Protein AF-A0A8W8JAR8-F1 (afdb_monomer)

Sequence (104 aa):
MECVCYRDVQSCPKSEEEWKEASRLNCQKNDEYHCVRDALKTKLICVCTPNIPIVGKVCAEYNIYGEVLQRRGDAYCSSCPDVYNSTDIWKCNSIDVIYHLKTK

Structure (mmCIF, N/CA/C/O backbone):
data_AF-A0A8W8JAR8-F1
#
_entry.id   AF-A0A8W8JAR8-F1
#
loop_
_atom_site.group_PDB
_atom_site.id
_atom_site.type_symbol
_atom_site.label_atom_id
_atom_site.label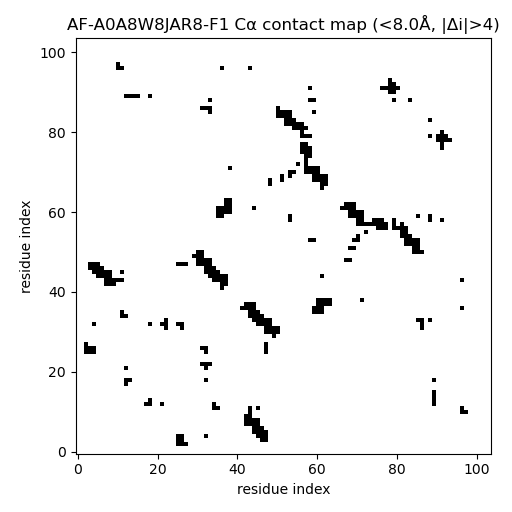_alt_id
_atom_site.label_comp_id
_atom_site.label_asym_id
_atom_site.label_entity_id
_atom_site.label_seq_id
_atom_site.pdbx_PDB_ins_code
_atom_site.Cartn_x
_atom_site.Cartn_y
_atom_site.Cartn_z
_atom_site.occupancy
_atom_site.B_iso_or_equiv
_atom_site.auth_seq_id
_atom_site.auth_comp_id
_atom_site.auth_asym_id
_atom_site.auth_atom_id
_atom_site.pdbx_PDB_model_num
ATOM 1 N N . MET A 1 1 ? -15.964 19.959 -8.617 1.00 33.91 1 MET A N 1
ATOM 2 C CA . MET A 1 1 ? -15.514 19.236 -7.411 1.00 33.91 1 MET A CA 1
ATOM 3 C C . MET A 1 1 ? -14.558 18.172 -7.911 1.00 33.91 1 MET A C 1
ATOM 5 O O . MET A 1 1 ? -15.008 17.219 -8.531 1.00 33.91 1 MET A O 1
ATOM 9 N N . GLU A 1 2 ? -13.259 18.441 -7.829 1.00 32.00 2 GLU A N 1
ATOM 10 C CA . GLU A 1 2 ? -12.220 17.582 -8.400 1.00 32.00 2 GLU A CA 1
ATOM 11 C C . GLU A 1 2 ? -11.866 16.482 -7.397 1.00 32.00 2 GLU A C 1
ATOM 13 O O . GLU A 1 2 ? -11.579 16.758 -6.233 1.00 32.00 2 GLU A O 1
ATOM 18 N N . CYS A 1 3 ? -11.927 15.232 -7.847 1.00 42.78 3 CYS A N 1
ATOM 19 C CA . CYS A 1 3 ? -11.444 14.078 -7.101 1.00 42.78 3 CYS A CA 1
ATOM 20 C C . CYS A 1 3 ? -9.928 14.025 -7.279 1.00 42.78 3 CYS A C 1
ATOM 22 O O . CYS A 1 3 ? -9.452 13.569 -8.314 1.00 42.78 3 CYS A O 1
ATOM 24 N N . VAL A 1 4 ? -9.167 14.558 -6.323 1.00 57.69 4 VAL A N 1
ATOM 25 C CA . VAL A 1 4 ? -7.706 14.635 -6.448 1.00 57.69 4 VAL A CA 1
ATOM 26 C C . VAL A 1 4 ? -7.074 13.825 -5.333 1.00 57.69 4 VAL A C 1
ATOM 28 O O . VAL A 1 4 ? -6.749 14.359 -4.275 1.00 57.69 4 VAL A O 1
ATOM 31 N N . CYS A 1 5 ? -6.904 12.521 -5.555 1.00 66.31 5 CYS A N 1
ATOM 32 C CA . CYS A 1 5 ? -6.116 11.738 -4.615 1.00 66.31 5 CYS A CA 1
ATOM 33 C C . CYS A 1 5 ? -4.621 11.911 -4.786 1.00 66.31 5 CYS A C 1
ATOM 35 O O . CYS A 1 5 ? -3.959 11.678 -3.791 1.00 66.31 5 CYS A O 1
ATOM 37 N N . TYR A 1 6 ? -4.080 12.307 -5.947 1.00 75.06 6 TYR A N 1
ATOM 38 C CA . TYR A 1 6 ? -2.628 12.469 -6.077 1.00 75.06 6 TYR A CA 1
ATOM 39 C C . TYR A 1 6 ? -2.135 13.603 -5.170 1.00 75.06 6 TYR A C 1
ATOM 41 O O . TYR A 1 6 ? -2.225 14.788 -5.500 1.00 75.06 6 TYR A O 1
ATOM 49 N N . ARG A 1 7 ? -1.653 13.225 -3.987 1.00 83.38 7 ARG A N 1
ATOM 50 C CA . ARG A 1 7 ? -1.156 14.142 -2.968 1.00 83.38 7 ARG A CA 1
ATOM 51 C C . ARG A 1 7 ? -0.133 13.432 -2.095 1.00 83.38 7 ARG A C 1
ATOM 53 O O . ARG A 1 7 ? -0.357 12.309 -1.641 1.00 83.38 7 ARG A O 1
ATOM 60 N N . ASP A 1 8 ? 0.946 14.145 -1.804 1.00 85.75 8 ASP A N 1
ATOM 61 C CA . ASP A 1 8 ? 1.897 13.758 -0.769 1.00 85.75 8 ASP A CA 1
ATOM 62 C C . ASP A 1 8 ? 1.213 13.876 0.604 1.00 85.75 8 ASP A C 1
ATOM 64 O O . ASP A 1 8 ? 0.710 14.941 0.974 1.00 85.75 8 ASP A O 1
ATOM 68 N N . VAL A 1 9 ? 1.167 12.782 1.362 1.00 83.12 9 VAL A N 1
ATOM 69 C CA . VAL A 1 9 ? 0.524 12.735 2.685 1.00 83.12 9 VAL A CA 1
ATOM 70 C C . VAL A 1 9 ? 1.543 12.468 3.786 1.00 83.12 9 VAL A C 1
ATOM 72 O O . VAL A 1 9 ? 2.572 11.836 3.568 1.00 83.12 9 VAL A O 1
ATOM 75 N N . GLN A 1 10 ? 1.262 12.950 4.996 1.00 82.56 10 GLN A N 1
ATOM 76 C CA . GLN A 1 10 ? 2.123 12.696 6.159 1.00 82.56 10 GLN A CA 1
ATOM 77 C C . GLN A 1 10 ? 1.878 11.320 6.787 1.00 82.56 10 GLN A C 1
ATOM 79 O O . GLN A 1 10 ? 2.767 10.762 7.425 1.00 82.56 10 GLN A O 1
ATOM 84 N N . SER A 1 11 ? 0.675 10.772 6.620 1.00 82.81 11 SER A N 1
ATOM 85 C CA . SER A 1 11 ? 0.295 9.473 7.163 1.00 82.81 11 SER A CA 1
ATOM 86 C C . SER A 1 11 ? -0.818 8.836 6.346 1.00 82.81 11 SER A C 1
ATOM 88 O O . SER A 1 11 ? -1.672 9.538 5.805 1.00 82.81 11 SER A O 1
ATOM 90 N N . CYS A 1 12 ? -0.832 7.506 6.330 1.00 84.31 12 CYS A N 1
ATOM 91 C CA . CYS A 1 12 ? -1.937 6.724 5.792 1.00 84.31 12 CYS A CA 1
ATOM 92 C C . CYS A 1 12 ? -2.968 6.388 6.878 1.00 84.31 12 CYS A C 1
ATOM 94 O O . CYS A 1 12 ? -2.588 6.315 8.053 1.00 84.31 12 CYS A O 1
ATOM 96 N N . PRO A 1 13 ? -4.233 6.142 6.489 1.00 84.94 13 PRO A N 1
ATOM 97 C CA . PRO A 1 13 ? -5.239 5.575 7.381 1.00 84.94 13 PRO A CA 1
ATOM 98 C C . PRO A 1 13 ? -4.753 4.268 8.018 1.00 84.94 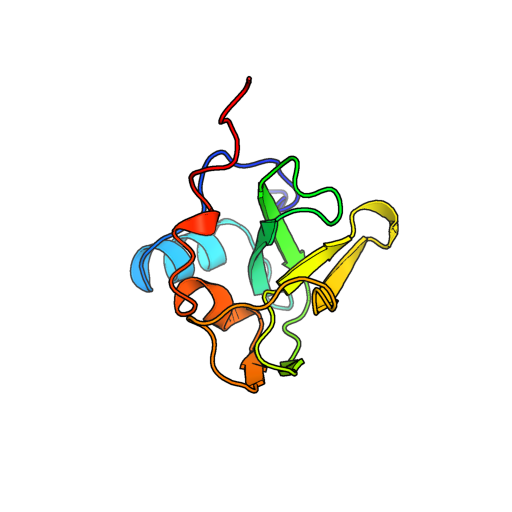13 PRO A C 1
ATOM 100 O O . PRO A 1 13 ? -4.088 3.464 7.358 1.00 84.94 13 PRO A O 1
ATOM 103 N N . LYS A 1 14 ? -5.071 4.064 9.297 1.00 80.81 14 LYS A N 1
ATOM 104 C CA . LYS A 1 14 ? -4.596 2.928 10.108 1.00 80.81 14 LYS A CA 1
ATOM 105 C C . LYS A 1 14 ? -5.703 1.974 10.539 1.00 80.81 14 LYS A C 1
ATOM 107 O O . LYS A 1 14 ? -5.401 0.931 11.116 1.00 80.81 14 LYS A O 1
ATOM 112 N N . SER A 1 15 ? -6.960 2.317 10.281 1.00 83.31 15 SER A N 1
ATOM 113 C CA . SER A 1 15 ? -8.104 1.440 10.516 1.00 83.31 15 SER A CA 1
ATOM 114 C C . SER A 1 15 ? -8.949 1.278 9.258 1.00 83.31 15 SER A C 1
ATOM 116 O O . SER A 1 15 ? -8.853 2.057 8.307 1.00 83.31 15 SER A O 1
ATOM 118 N N . GLU A 1 16 ? -9.800 0.255 9.268 1.00 85.81 16 GLU A N 1
ATOM 119 C CA . GLU A 1 16 ? -10.766 0.018 8.200 1.00 85.81 16 GLU A CA 1
ATOM 120 C C . GLU A 1 16 ? -11.728 1.202 8.042 1.00 85.81 16 GLU A C 1
ATOM 122 O O . GLU A 1 16 ? -12.076 1.580 6.924 1.00 85.81 16 GLU A O 1
ATOM 127 N N . GLU A 1 17 ? -12.145 1.804 9.156 1.00 89.56 17 GLU A N 1
ATOM 128 C CA . GLU A 1 17 ? -13.033 2.963 9.176 1.00 89.56 17 GLU A CA 1
ATOM 129 C C . GLU A 1 17 ? -12.376 4.183 8.527 1.00 89.56 17 GLU A C 1
ATOM 131 O O . GLU A 1 17 ? -12.965 4.768 7.617 1.00 89.56 17 GLU A O 1
ATOM 136 N N . GLU A 1 18 ? -11.146 4.525 8.928 1.00 87.31 18 GLU A N 1
ATOM 137 C CA . GLU A 1 18 ? -10.403 5.645 8.340 1.00 87.31 18 GLU A CA 1
ATOM 138 C C . GLU A 1 18 ? -10.143 5.407 6.842 1.00 87.31 18 GLU A C 1
ATOM 140 O O . GLU A 1 18 ? -10.213 6.337 6.038 1.00 87.31 18 GLU A O 1
ATOM 145 N N . TRP A 1 19 ? -9.881 4.157 6.441 1.00 86.75 19 TRP A N 1
ATOM 146 C CA . TRP A 1 19 ? -9.669 3.797 5.038 1.00 86.75 19 TRP A CA 1
ATOM 147 C C . TRP A 1 19 ? -10.942 3.956 4.204 1.00 86.75 19 TRP A C 1
ATOM 149 O O . TRP A 1 19 ? -10.915 4.543 3.121 1.00 86.75 19 TRP A O 1
ATOM 159 N N . LYS A 1 20 ? -12.080 3.466 4.709 1.00 87.69 20 LYS A N 1
ATOM 160 C CA . LYS A 1 20 ? -13.388 3.624 4.054 1.00 87.69 20 LYS A CA 1
ATOM 161 C C . LYS A 1 20 ? -13.777 5.092 3.938 1.00 87.69 20 LYS A C 1
ATOM 163 O O . LYS A 1 20 ? -14.290 5.508 2.898 1.00 87.69 20 LYS A O 1
ATOM 168 N N . GLU A 1 21 ? -13.530 5.877 4.984 1.00 88.69 21 GLU A N 1
ATOM 169 C CA . GLU A 1 21 ? -13.776 7.314 4.963 1.00 88.69 21 GLU A CA 1
ATOM 170 C C . GLU A 1 21 ? -12.901 8.010 3.916 1.00 88.69 21 GLU A C 1
ATOM 172 O O . GLU A 1 21 ? -13.429 8.733 3.067 1.00 88.69 21 GLU A O 1
ATOM 177 N N . ALA A 1 22 ? -11.595 7.733 3.907 1.00 84.94 22 ALA A N 1
ATOM 178 C CA . ALA A 1 22 ? -10.672 8.279 2.922 1.00 84.94 22 ALA A CA 1
ATOM 179 C C . ALA A 1 22 ? -11.051 7.878 1.485 1.00 84.94 22 ALA A C 1
ATOM 181 O O . ALA A 1 22 ? -11.023 8.726 0.592 1.00 84.94 22 ALA A O 1
ATOM 182 N N . SER A 1 23 ? -11.482 6.634 1.262 1.00 85.56 23 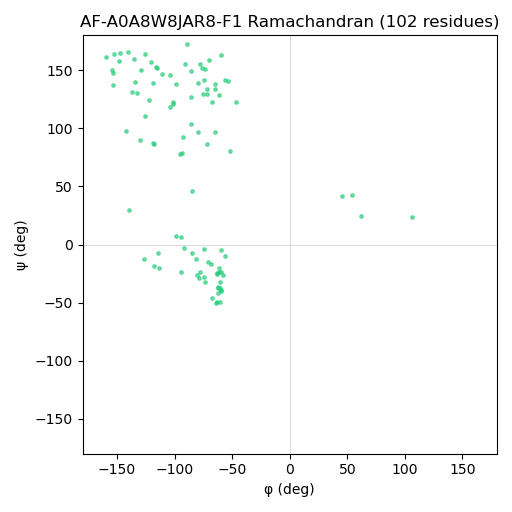SER A N 1
ATOM 183 C CA . SER A 1 23 ? -11.961 6.185 -0.049 1.00 85.56 23 SER A CA 1
ATOM 184 C C . SER A 1 23 ? -13.164 6.986 -0.528 1.00 85.56 23 SER A C 1
ATOM 186 O O . SER A 1 23 ? -13.150 7.558 -1.621 1.00 85.56 23 SER A O 1
ATOM 188 N N . ARG A 1 24 ? -14.172 7.131 0.338 1.00 83.44 24 ARG A N 1
ATOM 189 C CA . ARG A 1 24 ? -15.410 7.850 0.020 1.00 83.44 24 ARG A CA 1
ATOM 190 C C . ARG A 1 24 ? -15.175 9.327 -0.287 1.00 83.44 24 ARG A C 1
ATOM 192 O O . ARG A 1 24 ? -15.883 9.896 -1.113 1.00 83.44 24 ARG A O 1
ATOM 199 N N . LEU A 1 25 ? -14.241 9.958 0.422 1.00 80.81 25 LEU A N 1
ATOM 200 C CA . LEU A 1 25 ? -13.980 11.389 0.287 1.00 80.81 25 LEU A CA 1
ATOM 201 C C . LEU A 1 25 ? -13.144 11.729 -0.945 1.00 80.81 25 LEU A C 1
ATOM 203 O O . LEU A 1 25 ? -13.281 12.835 -1.466 1.00 80.81 25 LEU A O 1
ATOM 207 N N . ASN A 1 26 ? -12.283 10.814 -1.397 1.00 75.94 26 ASN A N 1
ATOM 208 C CA . ASN A 1 26 ? -11.243 11.180 -2.347 1.00 75.94 26 ASN A CA 1
ATOM 209 C C . ASN A 1 26 ? -11.320 10.478 -3.720 1.00 75.94 26 ASN A C 1
ATOM 211 O O . ASN A 1 26 ? -10.730 11.013 -4.660 1.00 75.94 26 ASN A O 1
ATOM 215 N N . CYS A 1 27 ? -12.043 9.354 -3.880 1.00 81.12 27 CYS A N 1
ATOM 216 C CA . CYS A 1 27 ? -12.113 8.604 -5.150 1.00 81.12 27 CYS A CA 1
ATOM 217 C C . CYS A 1 27 ? -13.500 8.550 -5.811 1.00 81.12 27 CYS A C 1
ATOM 219 O O . CYS A 1 27 ? -14.538 8.659 -5.160 1.00 81.12 27 CYS A O 1
ATOM 221 N N . GLN A 1 28 ? -13.506 8.411 -7.146 1.00 74.12 28 GLN A N 1
ATOM 222 C CA . GLN A 1 28 ? -14.712 8.225 -7.965 1.00 74.12 28 GLN A CA 1
ATOM 223 C C . GLN A 1 28 ? -15.073 6.745 -8.126 1.00 74.12 28 GLN A C 1
ATOM 225 O O . GLN A 1 28 ? -14.309 5.860 -7.773 1.00 74.12 28 GLN A O 1
ATOM 230 N N . LYS A 1 29 ? -16.238 6.480 -8.730 1.00 69.88 29 LYS A N 1
ATOM 231 C CA . LYS A 1 29 ? -16.923 5.176 -8.787 1.00 69.88 29 LYS A CA 1
ATOM 232 C C . LYS A 1 29 ? -16.153 4.009 -9.446 1.00 69.88 29 LYS A C 1
ATOM 234 O O . LYS A 1 29 ? -16.680 2.904 -9.430 1.00 69.88 29 LYS A O 1
ATOM 239 N N . ASN A 1 30 ? -14.968 4.242 -10.016 1.00 78.81 30 ASN A N 1
ATOM 240 C CA . ASN A 1 30 ? -14.174 3.237 -10.739 1.00 78.81 30 ASN A CA 1
ATOM 241 C C . ASN A 1 30 ? -12.729 3.096 -10.239 1.00 78.81 30 ASN A C 1
ATOM 243 O O . ASN A 1 30 ? -12.056 2.146 -10.632 1.00 78.81 30 ASN A O 1
ATOM 247 N N . ASP A 1 31 ? -12.263 4.026 -9.407 1.00 86.62 31 ASP A N 1
ATOM 248 C CA . ASP A 1 31 ? -10.928 3.974 -8.830 1.00 86.62 31 ASP A CA 1
ATOM 249 C C . ASP A 1 31 ? -11.034 3.703 -7.342 1.00 86.62 31 ASP A C 1
ATOM 251 O O . ASP A 1 31 ? -11.943 4.186 -6.666 1.00 86.62 31 ASP A O 1
ATOM 255 N N . GLU A 1 32 ? -10.058 2.975 -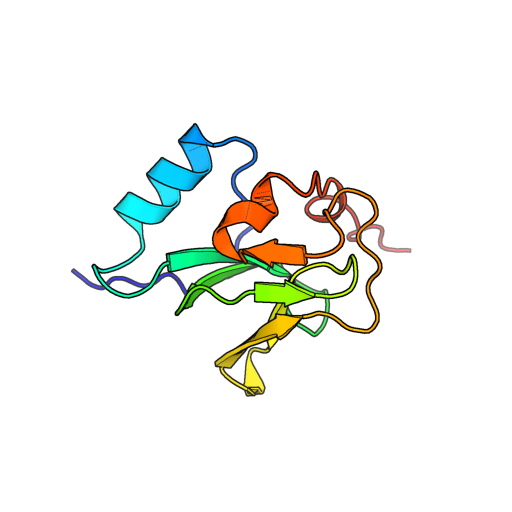6.823 1.00 89.31 32 GLU A N 1
ATOM 256 C CA . GLU A 1 32 ? -9.986 2.677 -5.408 1.00 89.31 32 GLU A CA 1
ATOM 257 C C . GLU A 1 32 ? -8.911 3.534 -4.750 1.00 89.31 32 GLU A C 1
ATOM 259 O O . GLU A 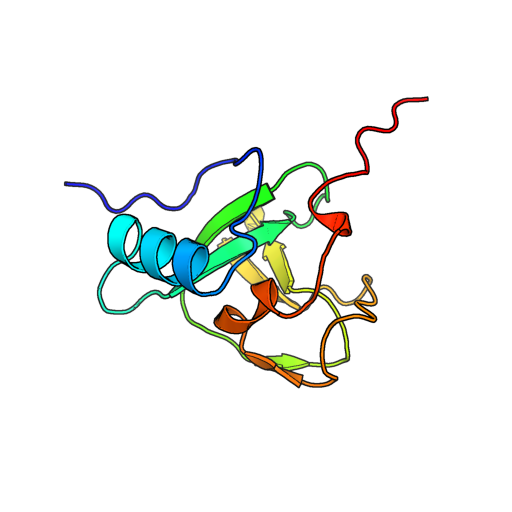1 32 ? -7.872 3.859 -5.341 1.00 89.31 32 GLU A O 1
ATOM 264 N N . TYR A 1 33 ? -9.169 3.906 -3.502 1.00 89.75 33 TYR A N 1
ATOM 265 C CA . TYR A 1 33 ? -8.220 4.660 -2.703 1.00 89.75 33 TYR A CA 1
ATOM 266 C C . TYR A 1 33 ? -7.044 3.794 -2.288 1.00 89.75 33 TYR A C 1
ATOM 268 O O . TYR A 1 33 ? -7.206 2.686 -1.773 1.00 89.75 33 TYR A O 1
ATOM 276 N N . HIS A 1 34 ? -5.857 4.361 -2.449 1.00 89.56 34 HIS A N 1
ATOM 277 C CA . HIS A 1 34 ? -4.614 3.776 -2.002 1.00 89.56 34 HIS A CA 1
ATOM 278 C C . HIS A 1 34 ? -3.782 4.833 -1.292 1.00 89.56 34 HIS A C 1
ATOM 280 O O . HIS A 1 34 ? -3.677 5.973 -1.741 1.00 89.56 34 HIS A O 1
ATOM 286 N N . CYS A 1 35 ? -3.144 4.427 -0.202 1.00 88.38 35 CYS A N 1
ATOM 287 C CA . CYS A 1 35 ? -2.094 5.191 0.445 1.00 88.38 35 CYS A CA 1
ATOM 288 C C . CYS A 1 35 ? -0.864 4.301 0.577 1.00 88.38 35 CYS A C 1
ATOM 290 O O . CYS A 1 35 ? -0.882 3.305 1.302 1.00 88.38 35 CYS A O 1
ATOM 292 N N . VAL A 1 36 ? 0.176 4.621 -0.186 1.00 87.50 36 VAL A N 1
ATOM 293 C CA . VAL A 1 36 ? 1.374 3.787 -0.342 1.00 87.50 36 VAL A CA 1
ATOM 294 C C . VAL A 1 36 ? 2.625 4.654 -0.390 1.00 87.50 36 VAL A C 1
ATOM 296 O O . VAL A 1 36 ? 2.549 5.867 -0.560 1.00 87.50 36 VAL A O 1
ATOM 299 N N . ARG A 1 37 ? 3.804 4.049 -0.242 1.00 86.31 37 ARG A N 1
ATOM 300 C CA . ARG A 1 37 ? 5.062 4.763 -0.491 1.00 86.31 37 ARG A CA 1
ATOM 301 C C . ARG A 1 37 ? 5.275 4.974 -1.987 1.00 86.31 37 ARG A C 1
ATOM 303 O O . ARG A 1 37 ? 4.849 4.156 -2.805 1.00 86.31 37 ARG A O 1
ATOM 310 N N . ASP A 1 38 ? 5.975 6.045 -2.328 1.00 86.38 38 ASP A N 1
ATOM 311 C CA . ASP A 1 38 ? 6.505 6.215 -3.673 1.00 86.38 38 ASP A CA 1
ATOM 312 C C . ASP A 1 38 ? 7.645 5.224 -3.958 1.00 86.38 38 ASP A C 1
ATOM 314 O O . ASP A 1 38 ? 8.304 4.726 -3.040 1.00 86.38 38 ASP A O 1
ATOM 318 N N . ALA A 1 39 ? 7.919 4.973 -5.239 1.00 83.69 39 ALA A N 1
ATOM 319 C CA . ALA A 1 39 ? 9.008 4.083 -5.655 1.00 83.69 39 ALA A CA 1
ATOM 320 C C . ALA A 1 39 ? 10.403 4.537 -5.162 1.00 83.69 39 ALA A C 1
ATOM 322 O O . ALA A 1 39 ? 11.309 3.715 -5.003 1.00 83.69 39 ALA A O 1
ATOM 323 N N . LEU A 1 40 ? 10.590 5.834 -4.865 1.00 80.31 40 LEU A N 1
ATOM 324 C CA . LEU A 1 40 ? 11.838 6.365 -4.295 1.00 80.31 40 LEU A CA 1
ATOM 325 C C . LEU A 1 40 ? 11.913 6.239 -2.765 1.00 80.31 40 LEU A C 1
ATOM 327 O O . LEU A 1 40 ? 12.975 6.476 -2.190 1.00 80.31 40 LEU A O 1
ATOM 331 N N . LYS A 1 41 ? 10.827 5.825 -2.099 1.00 77.31 41 LYS A N 1
ATOM 332 C CA . LYS A 1 41 ? 10.723 5.629 -0.640 1.00 77.31 41 LYS A CA 1
ATOM 333 C C . LYS A 1 41 ? 10.951 6.918 0.158 1.00 77.31 41 LYS A C 1
ATOM 335 O O . LYS A 1 41 ? 11.348 6.863 1.321 1.00 77.31 41 LYS A O 1
ATOM 340 N N . THR A 1 42 ? 10.714 8.064 -0.467 1.00 82.00 42 THR A N 1
ATOM 341 C CA . THR A 1 42 ? 10.902 9.395 0.120 1.00 82.00 42 THR A CA 1
ATOM 342 C C . THR A 1 42 ? 9.621 9.943 0.729 1.00 82.00 42 THR A C 1
ATOM 344 O O . THR A 1 42 ? 9.682 10.784 1.625 1.00 82.00 42 THR A O 1
ATOM 347 N N . LYS A 1 43 ? 8.461 9.459 0.273 1.00 85.25 43 LYS A N 1
ATOM 348 C CA . LYS A 1 43 ? 7.164 10.013 0.650 1.00 85.25 43 LYS A CA 1
ATOM 349 C C . LYS A 1 43 ? 6.044 8.987 0.589 1.00 85.25 43 LYS A C 1
ATOM 351 O O . LYS A 1 43 ? 6.170 7.920 -0.013 1.00 85.25 43 LYS A O 1
ATOM 356 N N . LEU A 1 44 ? 4.940 9.338 1.236 1.00 86.12 44 LEU A N 1
ATOM 357 C CA . LEU A 1 44 ? 3.674 8.631 1.121 1.00 86.12 44 LEU A CA 1
ATOM 358 C C . LEU A 1 44 ? 2.793 9.373 0.132 1.00 86.12 44 LEU A C 1
ATOM 360 O O . LEU A 1 44 ? 2.712 10.600 0.153 1.00 86.12 44 LEU A O 1
ATOM 364 N N . ILE A 1 45 ? 2.127 8.606 -0.710 1.00 87.44 45 ILE A N 1
ATOM 365 C CA . ILE A 1 45 ? 1.264 9.090 -1.766 1.00 87.44 45 ILE A CA 1
ATOM 366 C C . ILE A 1 45 ? -0.110 8.496 -1.530 1.00 87.44 45 ILE A C 1
ATOM 368 O O . ILE A 1 45 ? -0.278 7.279 -1.442 1.00 87.44 45 ILE A O 1
ATOM 372 N N . CYS A 1 46 ? -1.084 9.387 -1.440 1.00 87.88 46 CYS A N 1
ATOM 373 C CA . CYS A 1 46 ? -2.473 9.055 -1.664 1.00 87.88 46 CYS A CA 1
ATOM 374 C C . CYS A 1 46 ? -2.706 9.000 -3.186 1.00 87.88 46 CYS A C 1
ATOM 376 O O . CYS A 1 46 ? -2.153 9.819 -3.919 1.00 87.88 46 CYS A O 1
ATOM 378 N N . VAL A 1 47 ? -3.470 8.033 -3.692 1.00 89.62 47 VAL A N 1
ATOM 379 C CA . VAL A 1 47 ? -3.813 7.930 -5.120 1.00 89.62 47 VAL A CA 1
ATOM 380 C C . VAL A 1 47 ? -5.139 7.184 -5.314 1.00 89.62 47 VAL A C 1
ATOM 382 O O . VAL A 1 47 ? -5.470 6.291 -4.539 1.00 89.62 47 VAL A O 1
ATOM 385 N N . CYS A 1 48 ? -5.893 7.566 -6.347 1.00 90.81 48 CYS A N 1
ATOM 386 C CA . CYS A 1 48 ? -7.040 6.815 -6.855 1.00 90.81 48 CYS A CA 1
ATOM 387 C C . CYS A 1 48 ? -6.583 6.079 -8.103 1.00 90.81 48 CYS A C 1
ATOM 389 O O . CYS A 1 48 ? -6.105 6.713 -9.040 1.00 90.81 48 CYS A O 1
ATOM 391 N N . THR A 1 49 ? -6.678 4.760 -8.098 1.00 89.56 49 THR A N 1
ATOM 392 C CA . THR A 1 49 ? -6.241 3.925 -9.218 1.00 89.56 49 THR A CA 1
ATOM 393 C C . THR A 1 49 ? -6.940 2.567 -9.126 1.00 89.56 49 THR A C 1
ATOM 395 O O . THR A 1 49 ? -7.446 2.226 -8.046 1.00 89.56 49 THR A O 1
ATOM 398 N N . PRO A 1 50 ? -7.010 1.776 -10.210 1.00 90.38 50 PRO A N 1
ATOM 399 C CA . PRO A 1 50 ? -7.623 0.459 -10.155 1.00 90.38 50 PRO A CA 1
ATOM 400 C C . PRO A 1 50 ? -6.992 -0.440 -9.086 1.00 90.38 50 PRO A C 1
ATOM 402 O O . PRO A 1 50 ? -5.777 -0.456 -8.888 1.00 90.38 50 PRO A O 1
ATOM 405 N N . ASN A 1 51 ? -7.833 -1.226 -8.415 1.00 91.38 51 ASN A N 1
ATOM 406 C CA . ASN A 1 51 ? -7.379 -2.271 -7.505 1.00 91.38 51 ASN A CA 1
ATOM 407 C C . ASN A 1 51 ? -6.620 -3.358 -8.277 1.00 91.38 51 ASN A C 1
ATOM 409 O O . ASN A 1 51 ? -7.096 -3.843 -9.307 1.00 91.38 51 ASN A O 1
ATOM 413 N N . ILE A 1 52 ? -5.470 -3.774 -7.753 1.00 93.75 52 ILE A N 1
ATOM 414 C CA . ILE A 1 52 ? -4.652 -4.835 -8.336 1.00 93.75 52 ILE A CA 1
ATOM 415 C C . ILE A 1 52 ? -4.289 -5.894 -7.292 1.00 93.75 52 ILE A C 1
ATOM 417 O O . ILE A 1 52 ? -4.126 -5.582 -6.110 1.00 93.75 52 ILE A O 1
ATOM 421 N N . PRO A 1 53 ? -4.096 -7.156 -7.706 1.00 93.62 53 PRO A N 1
ATOM 422 C CA . PRO A 1 53 ? -3.503 -8.155 -6.834 1.00 93.62 53 PRO A CA 1
ATOM 423 C C . PRO A 1 53 ? -2.004 -7.878 -6.654 1.00 93.62 53 PRO A C 1
ATOM 425 O O . PRO A 1 53 ? -1.251 -7.754 -7.622 1.00 93.62 53 PRO A O 1
ATOM 428 N N . ILE A 1 54 ? -1.550 -7.842 -5.406 1.00 92.38 54 ILE A N 1
ATOM 429 C CA . ILE A 1 54 ? -0.136 -7.782 -5.042 1.00 92.38 54 ILE A CA 1
ATOM 430 C C . ILE A 1 54 ? 0.315 -9.179 -4.630 1.00 92.38 54 ILE A C 1
ATOM 432 O O . ILE A 1 54 ? -0.253 -9.778 -3.722 1.00 92.38 54 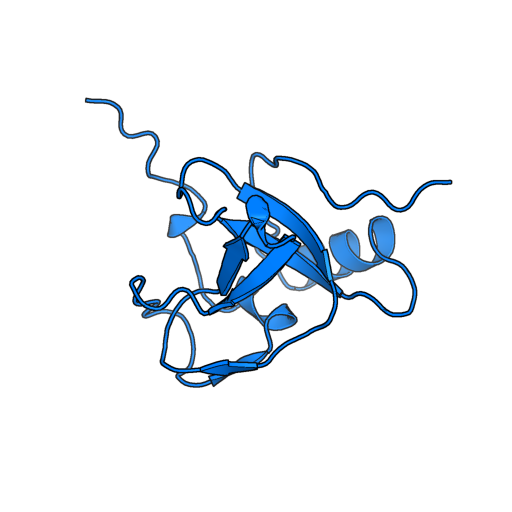ILE A O 1
ATOM 436 N N . VAL A 1 55 ? 1.340 -9.696 -5.307 1.00 91.19 55 VAL A N 1
ATOM 437 C CA . VAL A 1 55 ? 1.829 -11.075 -5.157 1.00 91.19 55 VAL A CA 1
ATOM 438 C C . VAL A 1 55 ? 3.276 -11.082 -4.671 1.00 91.19 55 VAL A C 1
ATOM 440 O O . VAL A 1 55 ? 4.111 -10.326 -5.175 1.00 91.19 55 VAL A O 1
ATOM 443 N N . GLY A 1 56 ? 3.584 -11.997 -3.750 1.00 87.12 56 GLY A N 1
ATOM 444 C CA . GLY A 1 56 ? 4.942 -12.323 -3.314 1.00 87.12 56 GLY A CA 1
ATOM 445 C C . GLY A 1 56 ? 5.314 -11.810 -1.925 1.00 87.12 56 GLY A C 1
ATOM 446 O O . GLY A 1 56 ? 6.501 -11.622 -1.672 1.00 87.12 56 GLY A O 1
ATOM 447 N N . LYS A 1 57 ? 4.335 -11.567 -1.039 1.00 85.62 57 LYS A N 1
ATOM 448 C CA . LYS A 1 57 ? 4.570 -11.068 0.333 1.00 85.62 57 LYS A CA 1
ATOM 449 C C . LYS A 1 57 ? 5.402 -9.777 0.372 1.00 85.62 57 LYS A C 1
ATOM 451 O O . LYS A 1 57 ? 6.319 -9.596 1.174 1.00 85.62 57 LYS A O 1
ATOM 456 N N . VAL A 1 58 ? 5.080 -8.872 -0.546 1.00 86.12 58 VAL A N 1
ATOM 457 C CA . VAL A 1 58 ? 5.724 -7.565 -0.707 1.00 86.12 58 VAL A CA 1
ATOM 458 C C . VAL A 1 58 ? 4.715 -6.438 -0.548 1.00 86.12 58 VAL A C 1
ATOM 460 O O . VAL A 1 58 ? 3.516 -6.637 -0.747 1.00 86.12 58 VAL A O 1
ATOM 463 N N . CYS A 1 59 ? 5.187 -5.244 -0.197 1.00 85.88 59 CYS A N 1
ATOM 464 C CA . CYS A 1 59 ? 4.300 -4.093 -0.085 1.00 85.88 59 CYS A CA 1
ATOM 465 C C . CYS A 1 59 ? 3.985 -3.554 -1.496 1.00 85.88 59 CYS A C 1
ATOM 467 O O . CYS A 1 59 ? 4.768 -3.735 -2.434 1.00 85.88 59 CYS A O 1
ATOM 469 N N . ALA A 1 60 ? 2.852 -2.877 -1.655 1.00 89.44 60 ALA A N 1
ATOM 470 C CA . ALA A 1 60 ? 2.580 -2.076 -2.842 1.00 89.44 60 ALA A CA 1
ATOM 471 C C . ALA A 1 60 ? 3.355 -0.748 -2.792 1.00 89.44 60 ALA A C 1
ATOM 473 O O . ALA A 1 60 ? 3.624 -0.210 -1.714 1.00 89.44 60 ALA A O 1
ATOM 474 N N . GLU A 1 61 ? 3.685 -0.205 -3.958 1.00 89.75 61 GLU A N 1
ATOM 475 C CA . GLU A 1 61 ? 4.224 1.146 -4.130 1.00 89.75 61 GLU A CA 1
ATOM 476 C C . GLU A 1 61 ? 3.526 1.854 -5.289 1.00 89.75 61 GLU A C 1
ATOM 478 O O . GLU A 1 61 ? 2.981 1.205 -6.184 1.00 89.75 61 GLU A O 1
ATOM 483 N N . TYR A 1 62 ? 3.591 3.182 -5.296 1.00 89.81 62 TYR A N 1
ATOM 484 C CA . TYR A 1 62 ? 3.189 3.975 -6.449 1.00 89.81 62 TYR A CA 1
ATOM 485 C C . TYR A 1 62 ? 4.422 4.494 -7.192 1.00 89.81 62 TYR A C 1
ATOM 487 O O . TYR A 1 62 ? 5.234 5.251 -6.649 1.00 89.81 62 TYR A O 1
ATOM 495 N N . ASN A 1 63 ? 4.570 4.092 -8.451 1.00 90.00 63 ASN A N 1
ATOM 496 C CA . ASN A 1 63 ? 5.593 4.623 -9.337 1.00 90.00 63 ASN A CA 1
ATOM 497 C C . ASN A 1 63 ? 5.065 5.894 -10.001 1.00 90.00 63 ASN A C 1
ATOM 499 O O . ASN A 1 63 ? 4.284 5.824 -10.943 1.00 90.00 63 ASN A O 1
ATOM 503 N N . ILE A 1 64 ? 5.527 7.048 -9.522 1.00 85.44 64 ILE A N 1
ATOM 504 C CA . ILE A 1 64 ? 5.088 8.365 -10.004 1.00 85.44 64 ILE A CA 1
ATOM 505 C C . ILE A 1 64 ? 5.399 8.555 -11.492 1.00 85.44 64 ILE A C 1
ATOM 507 O O . ILE A 1 64 ? 4.597 9.131 -12.212 1.00 85.44 64 ILE A O 1
ATOM 511 N N . TYR A 1 65 ? 6.542 8.056 -11.970 1.00 86.00 65 TYR A N 1
ATOM 512 C CA . TYR A 1 65 ? 6.944 8.223 -13.370 1.00 86.00 65 TYR A CA 1
ATOM 513 C C . TYR A 1 65 ? 6.142 7.338 -14.323 1.00 86.00 65 TYR A C 1
ATOM 515 O O . TYR A 1 65 ? 5.930 7.708 -15.472 1.00 86.00 65 TYR A O 1
ATOM 523 N N . GLY A 1 66 ? 5.737 6.158 -13.853 1.00 86.12 66 GLY A N 1
ATOM 524 C CA . GLY A 1 66 ? 4.881 5.244 -14.609 1.00 86.12 66 GLY A CA 1
ATOM 525 C C . GLY A 1 66 ? 3.389 5.441 -14.348 1.00 86.12 66 GLY A C 1
ATOM 526 O O . GLY A 1 66 ? 2.599 4.715 -14.938 1.00 86.12 66 GLY A O 1
ATOM 527 N N . GLU A 1 67 ? 3.031 6.349 -13.434 1.00 88.06 67 GLU A N 1
ATOM 528 C CA . GLU A 1 67 ? 1.674 6.578 -12.921 1.00 88.06 67 GLU A CA 1
ATOM 529 C C . GLU A 1 67 ? 0.933 5.280 -12.566 1.00 88.06 67 GLU A C 1
ATOM 531 O O . GLU A 1 67 ? -0.245 5.093 -12.865 1.00 88.06 67 GLU A O 1
ATOM 536 N N . VAL A 1 68 ? 1.656 4.345 -11.944 1.00 91.00 68 VAL A N 1
ATOM 537 C CA . VAL A 1 68 ? 1.170 2.980 -11.740 1.00 91.00 68 VAL A CA 1
ATOM 538 C C . VAL A 1 68 ? 1.385 2.515 -10.309 1.00 91.00 68 VAL A C 1
ATOM 540 O O . VAL A 1 68 ? 2.480 2.607 -9.745 1.00 91.00 68 VAL A O 1
ATOM 543 N N . LEU A 1 69 ? 0.317 1.980 -9.724 1.00 91.56 69 LEU A N 1
ATOM 544 C CA . LEU A 1 69 ? 0.387 1.185 -8.510 1.00 91.56 69 LEU A CA 1
ATOM 545 C C . LEU A 1 69 ? 0.922 -0.196 -8.866 1.00 91.56 69 LEU A C 1
ATOM 547 O O . LEU A 1 69 ? 0.431 -0.844 -9.786 1.00 91.56 69 LEU A O 1
ATOM 551 N N . GLN A 1 70 ? 1.937 -0.652 -8.147 1.00 92.25 70 GLN A N 1
ATOM 552 C CA . GLN A 1 70 ? 2.601 -1.905 -8.470 1.00 92.25 70 GLN A CA 1
ATOM 553 C C . GLN A 1 70 ? 3.115 -2.615 -7.226 1.00 92.25 70 GLN A C 1
ATOM 555 O O . GLN A 1 70 ? 3.240 -2.043 -6.142 1.00 92.25 70 GLN A O 1
ATOM 560 N N . ARG A 1 71 ? 3.452 -3.894 -7.395 1.00 89.44 71 ARG A N 1
ATOM 561 C CA . ARG A 1 71 ? 4.202 -4.638 -6.384 1.00 89.44 71 ARG A CA 1
ATOM 562 C C . ARG A 1 71 ? 5.601 -4.037 -6.244 1.00 89.44 71 ARG A C 1
ATOM 564 O O . ARG A 1 71 ? 6.279 -3.802 -7.245 1.00 89.44 71 ARG A O 1
ATOM 571 N N . ARG A 1 72 ? 6.087 -3.903 -5.014 1.00 83.50 72 ARG A N 1
ATOM 572 C CA . ARG A 1 72 ? 7.469 -3.510 -4.758 1.00 83.50 72 ARG A CA 1
ATOM 573 C C . ARG A 1 72 ? 8.354 -4.743 -4.605 1.00 83.50 72 ARG A C 1
ATOM 575 O O . ARG A 1 72 ? 8.486 -5.310 -3.526 1.00 83.50 72 ARG A O 1
ATOM 582 N N . GLY A 1 73 ? 8.961 -5.183 -5.705 1.00 78.31 73 GLY A N 1
ATOM 583 C CA . GLY A 1 73 ? 9.719 -6.441 -5.749 1.00 78.31 73 GLY A CA 1
ATOM 584 C C . GLY A 1 73 ? 10.928 -6.520 -4.804 1.00 78.31 73 GLY A C 1
ATOM 585 O O . GLY A 1 73 ? 11.362 -7.622 -4.488 1.00 78.31 73 GLY A O 1
ATOM 586 N N . ASP A 1 74 ? 11.449 -5.380 -4.341 1.00 75.12 74 ASP A N 1
ATOM 587 C CA . ASP A 1 74 ? 12.607 -5.282 -3.443 1.00 75.12 74 ASP A CA 1
ATOM 588 C C . ASP A 1 74 ? 12.230 -5.081 -1.958 1.00 75.12 74 ASP A C 1
ATOM 590 O O . ASP A 1 74 ? 13.099 -4.802 -1.131 1.00 75.12 74 ASP A O 1
ATOM 594 N N . ALA A 1 75 ? 10.940 -5.166 -1.610 1.00 74.94 75 ALA A N 1
ATOM 595 C CA . ALA A 1 75 ? 10.432 -4.795 -0.290 1.00 74.94 75 ALA A CA 1
ATOM 596 C C . ALA A 1 75 ? 9.553 -5.871 0.317 1.00 74.94 75 ALA A C 1
ATOM 598 O O . ALA A 1 75 ? 8.329 -5.870 0.169 1.00 74.94 75 ALA A O 1
ATOM 599 N N . TYR A 1 76 ? 10.199 -6.769 1.049 1.00 77.12 76 TYR A N 1
ATOM 600 C CA . TYR A 1 76 ? 9.486 -7.768 1.819 1.00 77.12 76 TYR A CA 1
ATOM 601 C C . TYR A 1 76 ? 8.597 -7.109 2.881 1.00 77.12 76 TYR A C 1
ATOM 603 O O . TYR A 1 76 ? 9.061 -6.280 3.661 1.00 77.12 76 TYR A O 1
ATOM 611 N N . CYS A 1 77 ? 7.326 -7.499 2.903 1.00 80.19 77 CYS A N 1
ATOM 612 C CA . CYS A 1 77 ? 6.291 -6.961 3.780 1.00 80.19 77 CYS A CA 1
ATOM 613 C C . CYS A 1 77 ? 5.784 -8.113 4.643 1.00 80.19 77 CYS A C 1
ATOM 615 O O . CYS A 1 77 ? 4.851 -8.824 4.274 1.00 80.19 77 CYS A O 1
ATOM 617 N N . SER A 1 78 ? 6.440 -8.353 5.778 1.00 76.25 78 SER A N 1
ATOM 618 C CA . SER A 1 78 ? 6.153 -9.524 6.619 1.00 76.25 78 SER A CA 1
ATOM 619 C C . SER A 1 78 ? 4.733 -9.527 7.192 1.00 76.25 78 SER A C 1
ATOM 621 O O . SER A 1 78 ? 4.209 -10.599 7.491 1.00 76.25 78 SER A O 1
ATOM 623 N N . SER A 1 79 ? 4.122 -8.346 7.317 1.00 81.94 79 SER A N 1
ATOM 624 C CA . SER A 1 79 ? 2.751 -8.140 7.780 1.00 81.94 79 SER A CA 1
ATOM 625 C C . SER A 1 79 ? 1.691 -8.354 6.695 1.00 81.94 79 SER A C 1
ATOM 627 O O . SER A 1 79 ? 0.514 -8.452 7.033 1.00 81.94 79 SER A O 1
ATOM 629 N N . CYS A 1 80 ? 2.079 -8.452 5.417 1.00 83.81 80 CYS A N 1
ATOM 630 C CA . CYS A 1 80 ? 1.159 -8.798 4.337 1.00 83.81 80 CYS A CA 1
ATOM 631 C C . CYS A 1 80 ? 1.009 -10.319 4.169 1.00 83.81 80 CYS A C 1
ATOM 633 O O . CYS A 1 80 ? 1.980 -11.064 4.347 1.00 83.81 80 CYS A O 1
ATOM 635 N N . PRO A 1 81 ? -0.169 -10.789 3.723 1.00 87.00 81 PRO A N 1
ATOM 636 C CA . PRO A 1 81 ? -0.316 -12.109 3.116 1.00 87.00 81 PRO A CA 1
ATOM 637 C C . PRO A 1 81 ? 0.550 -12.270 1.853 1.00 87.00 81 PRO A C 1
ATOM 639 O O . PRO A 1 81 ? 0.969 -11.284 1.242 1.00 87.00 81 PRO A O 1
ATOM 642 N N . ASP A 1 82 ? 0.769 -13.515 1.415 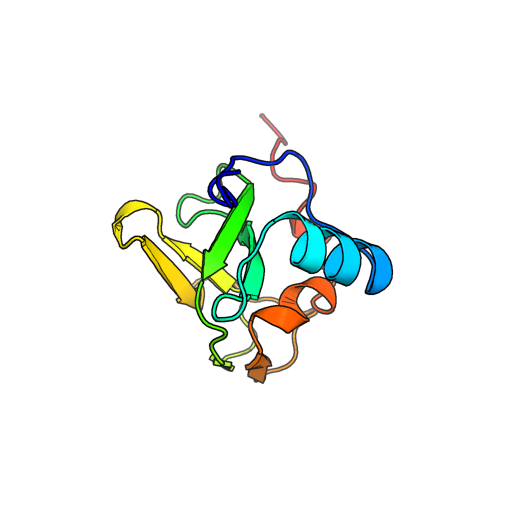1.00 88.94 82 ASP A N 1
ATOM 643 C CA . ASP A 1 82 ? 1.516 -13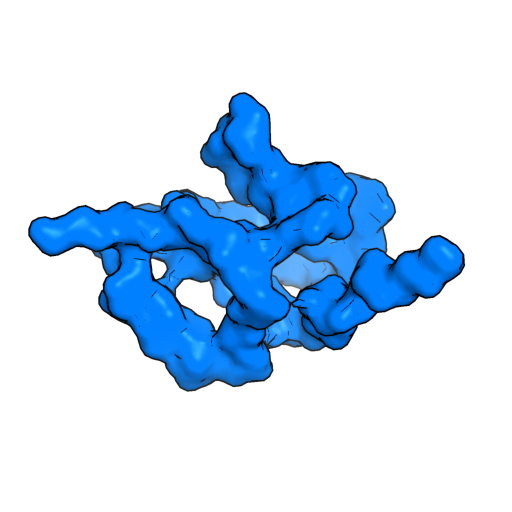.802 0.177 1.00 88.94 82 ASP A CA 1
ATOM 644 C C . ASP A 1 82 ? 0.856 -13.187 -1.063 1.00 88.94 82 ASP A C 1
ATOM 646 O O . ASP A 1 82 ? 1.553 -12.773 -1.993 1.00 88.94 82 ASP A O 1
ATOM 650 N N . VAL A 1 83 ? -0.477 -13.103 -1.055 1.00 90.50 83 VAL A N 1
ATOM 651 C CA . VAL A 1 83 ? -1.293 -12.435 -2.070 1.00 90.50 83 VAL A CA 1
ATOM 652 C C . VAL A 1 83 ? -2.390 -11.629 -1.381 1.00 90.50 83 VAL A C 1
ATOM 654 O O . VAL A 1 83 ? -3.090 -12.160 -0.520 1.00 90.50 83 VAL A O 1
ATOM 657 N N . TYR A 1 84 ? -2.556 -10.365 -1.761 1.00 90.56 84 TYR A N 1
ATOM 658 C CA . TYR A 1 84 ? -3.621 -9.494 -1.254 1.00 90.56 84 TYR A CA 1
ATOM 659 C C . TYR A 1 84 ? -4.055 -8.481 -2.320 1.00 90.56 84 TYR A C 1
ATOM 661 O O . TYR A 1 84 ? -3.303 -8.187 -3.248 1.00 90.56 84 TYR A O 1
ATOM 669 N N . ASN A 1 85 ? -5.271 -7.950 -2.199 1.00 93.06 85 ASN A N 1
ATOM 670 C CA . ASN A 1 85 ? -5.730 -6.837 -3.032 1.00 93.06 85 ASN A CA 1
ATOM 671 C C . ASN A 1 85 ? -5.071 -5.543 -2.564 1.00 93.06 85 ASN A C 1
ATOM 673 O O . ASN A 1 85 ? -4.953 -5.317 -1.363 1.00 93.06 85 ASN A O 1
ATOM 677 N N . SER A 1 86 ? -4.687 -4.655 -3.470 1.00 90.50 86 SER A N 1
ATOM 678 C CA . SER A 1 86 ? -4.002 -3.420 -3.095 1.00 90.50 86 SER A CA 1
ATOM 679 C C . SER A 1 86 ? -4.834 -2.500 -2.190 1.00 90.50 86 SER A C 1
ATOM 681 O O . SER A 1 86 ? -4.264 -1.762 -1.388 1.00 90.50 86 SER A O 1
ATOM 683 N N . THR A 1 87 ? -6.164 -2.613 -2.218 1.00 90.00 87 THR A N 1
ATOM 684 C CA . THR A 1 87 ? -7.084 -1.934 -1.284 1.00 90.00 87 THR A CA 1
ATOM 685 C C . THR A 1 87 ? -7.005 -2.441 0.156 1.00 90.00 87 THR A C 1
ATOM 687 O O . THR A 1 87 ? -7.482 -1.778 1.070 1.00 90.00 87 THR A O 1
ATOM 690 N N . ASP A 1 88 ? -6.413 -3.614 0.375 1.00 88.69 88 ASP A N 1
ATOM 691 C CA . ASP A 1 88 ? -6.217 -4.232 1.688 1.00 88.69 88 ASP A CA 1
ATOM 692 C C . ASP A 1 88 ? -4.841 -3.914 2.293 1.00 88.69 88 ASP A C 1
ATOM 694 O O . ASP A 1 88 ? -4.491 -4.450 3.345 1.00 88.69 88 ASP A O 1
ATOM 698 N N . ILE A 1 89 ? -4.050 -3.034 1.669 1.00 84.94 89 ILE A N 1
ATOM 699 C CA . ILE A 1 89 ? -2.699 -2.681 2.137 1.00 84.94 89 ILE A CA 1
ATOM 700 C C . ILE A 1 89 ? -2.687 -2.129 3.573 1.00 84.94 89 ILE A C 1
ATOM 702 O O . ILE A 1 89 ? -1.703 -2.305 4.282 1.00 84.94 89 ILE A O 1
ATOM 706 N N . TRP A 1 90 ? -3.782 -1.534 4.054 1.00 82.38 90 TRP A N 1
ATOM 707 C CA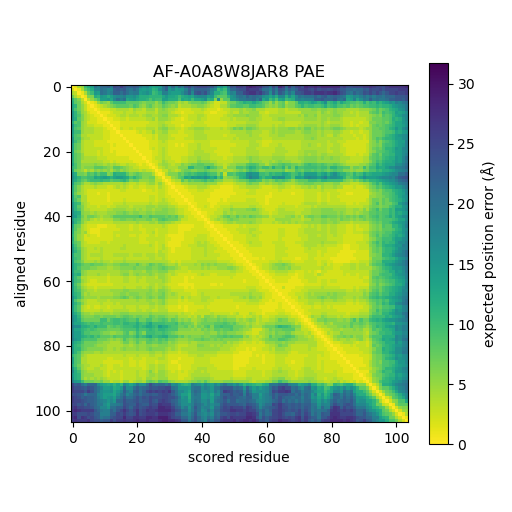 . TRP A 1 90 ? -3.913 -1.093 5.449 1.00 82.38 90 TRP A CA 1
ATOM 708 C C . TRP A 1 90 ? -3.865 -2.243 6.466 1.00 82.38 90 TRP A C 1
ATOM 710 O O . TRP A 1 90 ? -3.467 -2.033 7.609 1.00 82.38 90 TRP A O 1
ATOM 720 N N . LYS A 1 91 ? -4.226 -3.470 6.059 1.00 80.69 91 LYS A N 1
ATOM 721 C CA . LYS A 1 91 ? -4.120 -4.683 6.891 1.00 80.69 91 LYS A CA 1
ATOM 722 C C . LYS A 1 91 ? -2.678 -5.150 7.023 1.00 80.69 91 LYS A C 1
ATOM 724 O O . LYS A 1 91 ? -2.313 -5.770 8.022 1.00 80.69 91 LYS A O 1
ATOM 729 N N . CYS A 1 92 ? -1.855 -4.849 6.020 1.00 78.06 92 CYS A N 1
ATOM 730 C CA . CYS A 1 92 ? -0.423 -5.045 6.092 1.00 78.06 92 CYS A CA 1
ATOM 731 C C . CYS A 1 92 ? 0.145 -3.998 7.040 1.00 78.06 92 CYS A C 1
ATOM 733 O O . CYS A 1 92 ? 0.504 -2.908 6.612 1.00 78.06 92 CYS A O 1
ATOM 735 N N . ASN A 1 93 ? 0.149 -4.325 8.332 1.00 57.03 93 ASN A N 1
ATOM 736 C CA . ASN A 1 93 ? 0.502 -3.474 9.465 1.00 57.03 93 ASN A CA 1
ATOM 737 C C . ASN A 1 93 ? 1.875 -2.801 9.271 1.00 57.03 93 ASN A C 1
ATOM 739 O O . ASN A 1 93 ? 2.915 -3.266 9.741 1.00 57.03 93 ASN A O 1
ATOM 743 N N . SER A 1 94 ? 1.884 -1.727 8.493 1.00 52.38 94 SER A N 1
ATOM 744 C CA . SER A 1 94 ? 3.061 -1.010 8.054 1.00 52.38 94 SER A CA 1
ATOM 745 C C . SER A 1 94 ? 3.248 0.141 9.024 1.00 52.38 94 SER A C 1
ATOM 747 O O . SER A 1 94 ? 2.980 1.310 8.758 1.00 52.38 94 SER A O 1
ATOM 749 N N . ILE A 1 95 ? 3.783 -0.217 10.185 1.00 47.75 95 ILE A N 1
ATOM 750 C CA . ILE A 1 95 ? 4.578 0.700 11.003 1.00 47.75 95 ILE A CA 1
ATOM 751 C C . ILE A 1 95 ? 5.768 1.268 10.184 1.00 47.75 95 ILE A C 1
ATOM 753 O O . ILE A 1 95 ? 6.347 2.287 10.559 1.00 47.75 95 ILE A O 1
ATOM 757 N N . ASP A 1 96 ? 6.040 0.739 8.985 1.00 49.41 96 ASP A N 1
ATOM 758 C CA . ASP A 1 96 ? 6.915 1.353 7.986 1.00 49.41 96 ASP A CA 1
ATOM 759 C C . ASP A 1 96 ? 6.291 2.559 7.257 1.00 49.41 96 ASP A C 1
ATOM 761 O O . ASP A 1 96 ? 6.986 3.255 6.529 1.00 49.41 96 ASP A O 1
ATOM 765 N N . VAL A 1 97 ? 5.034 2.933 7.489 1.00 43.78 97 VAL A N 1
ATOM 766 C CA . VAL A 1 97 ? 4.521 4.258 7.086 1.00 43.78 97 VAL A CA 1
ATOM 767 C C . VAL A 1 97 ? 5.128 5.375 7.964 1.00 43.78 97 VAL A C 1
ATOM 769 O O . VAL A 1 97 ? 5.091 6.535 7.569 1.00 43.78 97 VAL A O 1
ATOM 772 N N . ILE A 1 98 ? 5.757 5.059 9.114 1.00 40.44 98 ILE A N 1
ATOM 773 C CA . ILE A 1 98 ? 6.123 6.074 10.126 1.00 40.44 98 ILE A CA 1
ATOM 774 C C . ILE A 1 98 ? 7.633 6.309 10.337 1.00 40.44 98 ILE A C 1
ATOM 776 O O . ILE A 1 98 ? 7.986 7.401 10.767 1.00 40.44 98 ILE A O 1
ATOM 780 N N . TYR A 1 99 ? 8.575 5.421 9.983 1.00 37.72 99 TYR A N 1
ATOM 781 C CA . TYR A 1 99 ? 10.003 5.740 10.210 1.00 37.72 99 TYR A CA 1
ATOM 782 C C . TYR A 1 99 ? 10.966 5.278 9.117 1.00 37.72 99 TYR A C 1
ATOM 784 O O . TYR A 1 99 ? 11.504 4.182 9.187 1.00 37.72 99 TYR A O 1
ATOM 792 N N . HIS A 1 100 ? 11.317 6.192 8.205 1.00 39.53 100 HIS A N 1
ATOM 793 C CA . HIS A 1 100 ? 12.705 6.384 7.743 1.00 39.53 100 HIS A CA 1
ATOM 794 C C . HIS A 1 100 ? 13.075 7.876 7.567 1.00 39.53 100 HIS A C 1
ATOM 796 O O . HIS A 1 100 ? 13.991 8.214 6.832 1.00 39.53 100 HIS A O 1
ATOM 802 N N . LEU A 1 101 ? 12.461 8.774 8.351 1.00 37.38 101 LEU A N 1
ATOM 803 C CA . LEU A 1 101 ? 13.084 10.052 8.736 1.00 37.38 101 LEU A CA 1
ATOM 804 C C . LEU A 1 101 ? 13.975 9.860 9.978 1.00 37.38 101 LEU A C 1
ATOM 806 O O . LEU A 1 101 ? 13.912 10.626 10.934 1.00 37.38 101 LEU A O 1
ATOM 810 N N . LYS A 1 102 ? 14.803 8.808 9.999 1.00 30.70 102 LYS A N 1
ATOM 811 C CA . LYS A 1 102 ? 16.009 8.830 10.834 1.00 30.70 102 LYS A CA 1
ATOM 812 C C . LYS A 1 102 ? 17.144 9.320 9.951 1.00 30.70 102 LYS A C 1
ATOM 814 O O . LYS A 1 102 ? 17.924 8.535 9.422 1.00 30.70 102 LYS A O 1
ATOM 819 N N . THR A 1 103 ? 17.168 10.637 9.774 1.00 32.03 103 THR A N 1
ATOM 820 C CA . THR A 1 103 ? 18.377 11.387 9.445 1.00 32.03 103 THR A CA 1
ATOM 821 C C . THR A 1 103 ? 19.505 10.920 10.368 1.00 32.03 103 THR A C 1
ATOM 823 O O . THR A 1 103 ? 19.349 10.947 11.592 1.00 32.03 103 THR A O 1
ATOM 826 N N . LYS A 1 104 ? 20.603 10.443 9.777 1.00 32.75 104 LYS A N 1
ATOM 827 C CA . LYS A 1 104 ? 21.923 10.627 10.385 1.00 32.75 104 LYS A CA 1
ATOM 828 C C . LYS A 1 104 ? 22.318 12.089 10.248 1.00 32.75 104 LYS A C 1
ATOM 830 O O . LYS A 1 104 ? 21.899 12.693 9.234 1.00 32.75 104 LYS A O 1
#

Secondary structure (DSSP, 8-state):
------EEES----SHHHHHHHHHHH--TT-EEEEEEETTSS-EEEEEE---EEESSEEEEEETTTTEEEEEEEEE-TTS-SEEEGGGGGGS--GGGT------

pLDDT: mean 78.53, std 16.82, range [30.7, 93.75]

Radius of gyration: 12.92 Å; Cα contacts (8 Å, |Δi|>4): 196; chains: 1; bounding box: 39×33×26 Å

Solvent-accessible surface area (backbone atoms only — not comparable to full-atom values): 6146 Å² total; per-residue (Å²): 138,82,73,70,27,78,40,83,43,90,67,63,57,80,47,72,66,49,42,53,52,50,27,68,76,32,33,57,101,79,32,37,46,40,66,32,36,33,73,85,70,82,48,36,34,33,34,54,42,72,76,45,83,32,69,73,25,36,39,63,24,34,32,75,93,74,74,37,78,40,65,31,92,90,38,82,24,87,56,37,58,56,61,43,50,51,70,51,50,59,68,27,66,54,71,73,70,74,67,82,86,71,77,127

Foldseek 3Di:
DDQDQFDFDLFDDQDPVSLVVCQVVRDDPAWGWAWAAAPVNPTIGIDTHHKDKAAAQFAWHQHPVVRDIHGDPVGHQPQDDRIDIRSCNSSSVPPVSHDPPPDD

Nearest PDB structures (foldseek):
  4etz-assembly1_A  TM=3.663E-01  e=2.109E+00  Pseudomonas aeruginosa PAO1
  6uhc-assembly1_A  TM=3.409E-01  e=5.089E+00  Homo sapiens
  4jd2-assembly1_A  TM=3.250E-01  e=9.546E+00  Bos taurus

Mean predicted aligned error: 7.26 Å

Organism: Magallana gigas (NCBI:txid29159)